Protein AF-A0A1A8NTI4-F1 (afdb_monomer)

Organism: NCBI:txid451742

Solvent-accessible surface area (backbone atoms only — not comparable to full-atom values): 4022 Å² total; per-residue (Å²): 120,66,67,65,51,53,55,49,50,57,54,52,51,50,50,59,32,46,48,48,68,38,49,67,56,101,88,51,63,54,100,57,77,83,74,46,90,89,71,42,97,63,88,66,49,58,84,82,35,72,71,46,49,52,50,50,50,66,74,68,55,84,127

Nearest PDB structures (foldseek):
  5z96-assembly1_D  TM=3.101E-01  e=9.690E+00  Mus musculus

Structure (mmCIF, N/CA/C/O backbone):
data_AF-A0A1A8NTI4-F1
#
_entry.id   AF-A0A1A8NTI4-F1
#
loop_
_atom_site.group_PDB
_atom_site.id
_atom_site.type_symbol
_atom_site.label_atom_id
_atom_site.label_alt_id
_atom_site.label_comp_id
_atom_site.label_asym_id
_atom_site.label_entity_id
_atom_site.label_seq_id
_atom_site.pdbx_PDB_ins_code
_atom_site.Cartn_x
_atom_site.Cartn_y
_atom_site.Cartn_z
_atom_site.occupancy
_atom_site.B_iso_or_equiv
_atom_site.auth_seq_id
_atom_site.auth_comp_id
_atom_site.auth_asym_id
_atom_site.auth_atom_id
_atom_site.pdbx_PDB_model_num
ATOM 1 N N . LYS A 1 1 ? 15.029 -2.219 -20.622 1.00 51.25 1 LYS A N 1
ATOM 2 C CA . LYS A 1 1 ? 13.776 -1.425 -20.485 1.00 51.25 1 LYS A CA 1
ATOM 3 C C . LYS A 1 1 ? 12.747 -2.076 -19.548 1.00 51.25 1 LYS A C 1
ATOM 5 O O . LYS A 1 1 ? 12.235 -1.358 -18.708 1.00 51.25 1 LYS A O 1
ATOM 10 N N . ALA A 1 2 ? 12.475 -3.388 -19.623 1.00 59.53 2 ALA A N 1
ATOM 11 C CA . ALA A 1 2 ? 11.589 -4.072 -18.660 1.00 59.53 2 ALA A CA 1
ATOM 12 C C . ALA A 1 2 ? 12.168 -4.118 -17.228 1.00 59.53 2 ALA A C 1
ATOM 14 O O . ALA A 1 2 ? 11.505 -3.720 -16.282 1.00 59.53 2 ALA A O 1
ATOM 15 N N . GLN A 1 3 ? 13.457 -4.444 -17.104 1.00 61.16 3 GLN A N 1
ATOM 16 C CA . GLN A 1 3 ? 14.146 -4.636 -15.820 1.00 61.16 3 GLN A CA 1
ATOM 17 C C . GLN A 1 3 ? 14.099 -3.419 -14.872 1.00 61.16 3 GLN A C 1
ATOM 19 O O . GLN A 1 3 ? 13.835 -3.573 -13.688 1.00 61.16 3 GLN A O 1
ATOM 24 N N . HIS A 1 4 ? 14.272 -2.196 -15.391 1.00 67.19 4 HIS A N 1
ATOM 25 C CA . HIS A 1 4 ? 14.157 -0.969 -14.585 1.00 67.19 4 HIS A CA 1
ATOM 26 C C . HIS A 1 4 ? 12.731 -0.724 -14.080 1.00 67.19 4 HIS A C 1
ATOM 28 O O . HIS A 1 4 ? 12.546 -0.183 -12.995 1.00 67.19 4 HIS A O 1
ATOM 34 N N . ARG A 1 5 ? 11.719 -1.109 -14.864 1.00 69.75 5 ARG A N 1
ATOM 35 C CA . ARG A 1 5 ? 10.314 -0.941 -14.486 1.00 69.75 5 ARG A CA 1
ATOM 36 C C . ARG A 1 5 ? 9.909 -1.959 -13.429 1.00 69.75 5 ARG A C 1
ATOM 38 O O . ARG A 1 5 ? 9.171 -1.616 -12.517 1.00 69.75 5 ARG A O 1
ATOM 45 N N . ASP A 1 6 ? 10.407 -3.182 -13.543 1.00 75.94 6 ASP A N 1
ATOM 46 C CA . ASP A 1 6 ? 10.114 -4.234 -12.575 1.00 75.94 6 ASP A CA 1
ATOM 47 C C . ASP A 1 6 ? 10.759 -3.904 -11.219 1.00 75.94 6 ASP A C 1
ATOM 49 O O . ASP A 1 6 ? 10.082 -3.980 -10.199 1.00 75.94 6 ASP A O 1
ATOM 53 N N . MET A 1 7 ? 11.996 -3.384 -11.213 1.00 75.50 7 MET A N 1
ATOM 54 C CA . MET A 1 7 ? 12.634 -2.856 -9.995 1.00 75.50 7 MET A CA 1
ATOM 55 C C . MET A 1 7 ? 11.890 -1.649 -9.404 1.00 75.50 7 MET A C 1
ATOM 57 O O . MET A 1 7 ? 11.732 -1.558 -8.189 1.00 75.50 7 MET A O 1
ATOM 61 N N . PHE A 1 8 ? 11.419 -0.723 -10.248 1.00 79.06 8 PHE A N 1
ATOM 62 C CA . PHE A 1 8 ? 10.626 0.425 -9.799 1.00 79.06 8 PHE A CA 1
ATOM 63 C C . PHE A 1 8 ? 9.318 -0.029 -9.141 1.00 79.06 8 PHE A C 1
ATOM 65 O O . PHE A 1 8 ? 9.004 0.399 -8.034 1.00 79.06 8 PHE A O 1
ATOM 72 N N . ASN A 1 9 ? 8.585 -0.937 -9.787 1.00 82.25 9 ASN A N 1
ATOM 73 C CA . ASN A 1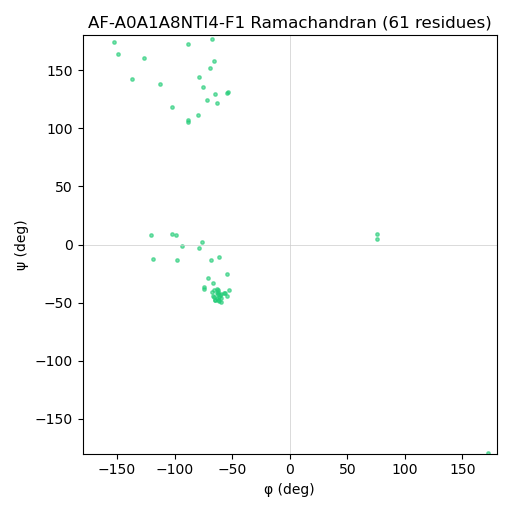 9 ? 7.334 -1.469 -9.257 1.00 82.25 9 ASN A CA 1
ATOM 74 C C . ASN A 1 9 ? 7.549 -2.226 -7.940 1.00 82.25 9 ASN A C 1
ATOM 76 O O . ASN A 1 9 ? 6.771 -2.033 -7.011 1.00 82.25 9 ASN A O 1
ATOM 80 N N . ASP A 1 10 ? 8.603 -3.040 -7.835 1.00 83.44 10 ASP A N 1
ATOM 81 C CA . ASP A 1 10 ? 8.901 -3.798 -6.616 1.00 83.44 10 ASP A CA 1
ATOM 82 C C . ASP A 1 10 ? 9.207 -2.878 -5.420 1.00 83.44 10 ASP A C 1
ATOM 84 O O . ASP A 1 10 ? 8.740 -3.144 -4.310 1.00 83.44 10 ASP A O 1
ATOM 88 N N . MET A 1 11 ? 9.908 -1.758 -5.642 1.00 84.75 11 MET A N 1
ATOM 89 C CA . MET A 1 11 ? 10.160 -0.757 -4.597 1.00 84.75 11 MET A CA 1
ATOM 90 C C . MET A 1 11 ? 8.861 -0.095 -4.116 1.00 84.75 11 MET A C 1
ATOM 92 O O . MET A 1 11 ? 8.597 -0.038 -2.914 1.00 84.75 11 MET A O 1
ATOM 96 N N . TRP A 1 12 ? 8.009 0.350 -5.041 1.00 89.19 12 TRP A N 1
ATOM 97 C CA . TRP A 1 12 ? 6.758 1.031 -4.690 1.00 89.19 12 TRP A CA 1
ATOM 98 C C . TRP A 1 12 ? 5.705 0.108 -4.076 1.00 89.19 12 TRP A C 1
ATOM 100 O O . TRP A 1 12 ? 4.923 0.544 -3.229 1.00 89.19 12 TRP A O 1
ATOM 110 N N . VAL A 1 13 ? 5.711 -1.179 -4.432 1.00 90.25 13 VAL A N 1
ATOM 111 C CA . VAL A 1 13 ? 4.931 -2.198 -3.716 1.00 90.25 13 VAL A CA 1
ATOM 112 C C . VAL A 1 13 ? 5.368 -2.253 -2.251 1.00 90.25 13 VAL A C 1
ATOM 114 O O . VAL A 1 13 ? 4.512 -2.199 -1.371 1.00 90.25 13 VAL A O 1
ATOM 117 N N . GLY A 1 14 ? 6.675 -2.263 -1.972 1.00 91.31 14 GLY A N 1
ATOM 118 C CA . GLY A 1 14 ? 7.189 -2.204 -0.599 1.00 91.31 14 GLY A CA 1
ATOM 119 C C . GLY A 1 14 ? 6.692 -0.978 0.176 1.00 91.31 14 GLY A C 1
ATOM 120 O O . GLY A 1 14 ? 6.268 -1.107 1.322 1.00 91.31 14 GLY A O 1
ATOM 121 N N . VAL A 1 15 ? 6.647 0.196 -0.467 1.00 90.31 15 VAL A N 1
ATOM 122 C CA . VAL A 1 15 ? 6.116 1.433 0.137 1.00 90.31 15 VAL A CA 1
ATOM 123 C C . VAL A 1 15 ? 4.634 1.301 0.507 1.00 90.31 15 VAL A C 1
ATOM 125 O O . VAL A 1 15 ? 4.264 1.669 1.619 1.00 90.31 15 VAL A O 1
ATOM 128 N N . LEU A 1 16 ? 3.789 0.741 -0.369 1.00 92.38 16 LEU A N 1
ATOM 129 C CA . LEU A 1 16 ? 2.361 0.513 -0.075 1.00 92.38 16 LEU A CA 1
ATOM 130 C C . LEU A 1 16 ? 2.146 -0.390 1.138 1.00 92.38 16 LEU A C 1
ATOM 132 O O . LEU A 1 16 ? 1.282 -0.134 1.978 1.00 92.38 16 LEU A O 1
ATOM 136 N N . HIS A 1 17 ? 2.933 -1.458 1.219 1.00 91.75 17 HIS A N 1
ATOM 137 C CA . HIS A 1 17 ? 2.894 -2.365 2.353 1.00 91.75 17 HIS A CA 1
ATOM 138 C C . HIS A 1 17 ? 3.349 -1.645 3.631 1.00 91.75 17 HIS A C 1
ATOM 140 O O . HIS A 1 17 ? 2.620 -1.645 4.622 1.00 91.75 17 HIS A O 1
ATOM 146 N N . HIS A 1 18 ? 4.469 -0.923 3.578 1.00 90.38 18 HIS A N 1
ATOM 147 C CA . HIS A 1 18 ? 5.022 -0.217 4.730 1.00 90.38 18 HIS A CA 1
ATOM 148 C C . HIS A 1 18 ? 4.058 0.827 5.317 1.00 90.38 18 HIS A C 1
ATOM 150 O O . HIS A 1 18 ? 3.789 0.803 6.516 1.00 90.38 18 HIS A O 1
ATOM 156 N N . VAL A 1 19 ? 3.476 1.707 4.490 1.00 89.25 19 VAL A N 1
ATOM 157 C CA . VAL A 1 19 ? 2.572 2.770 4.982 1.00 89.25 19 VAL A CA 1
ATOM 158 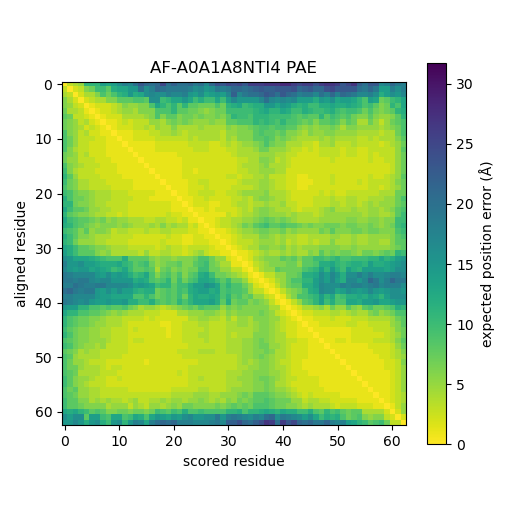C C . VAL A 1 19 ? 1.249 2.236 5.537 1.00 89.25 19 VAL A C 1
ATOM 160 O O . VAL A 1 19 ? 0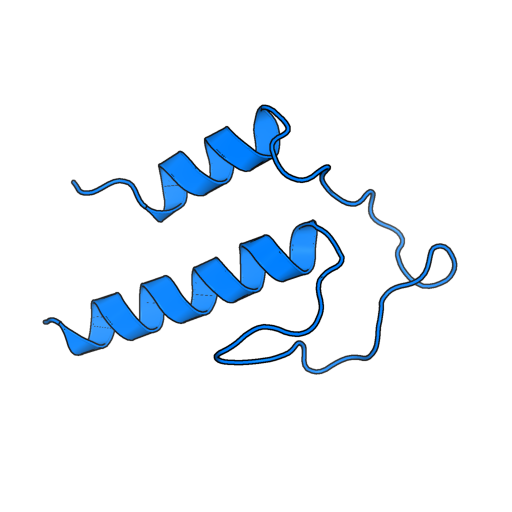.530 2.976 6.200 1.00 89.25 19 VAL A O 1
ATOM 163 N N . THR A 1 20 ? 0.930 0.963 5.285 1.00 90.19 20 THR A N 1
ATOM 164 C CA . THR A 1 20 ? -0.239 0.266 5.846 1.00 90.19 20 THR A CA 1
ATOM 165 C C . THR A 1 20 ? 0.118 -0.666 7.011 1.00 90.19 20 THR A C 1
ATOM 167 O O . THR A 1 20 ? -0.722 -1.448 7.454 1.00 90.19 20 THR A O 1
ATOM 170 N N . GLY A 1 21 ? 1.360 -0.612 7.507 1.00 88.25 21 GLY A N 1
ATOM 171 C CA . GLY A 1 21 ? 1.846 -1.450 8.610 1.00 88.25 21 GLY A CA 1
ATOM 172 C C . GLY A 1 21 ? 2.149 -2.901 8.224 1.00 88.25 21 GLY A C 1
ATOM 173 O O . GLY A 1 21 ? 2.392 -3.740 9.089 1.00 88.25 21 GLY A O 1
ATOM 174 N N . LYS A 1 22 ? 2.140 -3.239 6.930 1.00 88.69 22 LYS A N 1
ATOM 175 C CA . LYS A 1 22 ? 2.554 -4.558 6.440 1.00 88.69 22 LYS A CA 1
ATOM 176 C C . LYS A 1 22 ? 4.057 -4.537 6.186 1.00 88.69 22 LYS A C 1
ATOM 178 O O . LYS A 1 22 ? 4.520 -3.961 5.210 1.00 88.69 22 LYS A O 1
ATOM 183 N N . HIS A 1 23 ? 4.820 -5.197 7.047 1.00 89.19 23 HIS A N 1
ATOM 184 C CA . HIS A 1 23 ? 6.284 -5.213 6.948 1.00 89.19 23 HIS A CA 1
ATOM 185 C C . HIS A 1 23 ? 6.847 -6.405 6.164 1.00 89.19 23 HIS A C 1
ATOM 187 O O . HIS A 1 23 ? 8.055 -6.471 5.967 1.00 89.19 23 HIS A O 1
ATOM 193 N N . GLU A 1 24 ? 5.994 -7.308 5.675 1.00 90.31 24 GLU A N 1
ATOM 194 C CA . GLU A 1 24 ? 6.370 -8.469 4.859 1.00 90.31 24 GLU A CA 1
ATOM 195 C C . GLU A 1 24 ? 5.398 -8.644 3.678 1.00 90.31 24 GLU A C 1
ATOM 197 O O . GLU A 1 24 ? 4.191 -8.409 3.805 1.00 90.31 24 GLU A O 1
ATOM 202 N N . TRP A 1 25 ? 5.923 -9.043 2.515 1.00 90.38 25 TRP A N 1
ATOM 203 C CA . TRP A 1 25 ? 5.164 -9.333 1.293 1.00 90.38 25 TRP A CA 1
ATOM 204 C C . TRP A 1 25 ? 5.900 -10.355 0.412 1.00 90.38 25 TRP A C 1
ATOM 206 O O . TRP A 1 25 ? 7.039 -10.732 0.668 1.00 90.38 25 TRP A O 1
ATOM 216 N N . THR A 1 26 ? 5.265 -10.801 -0.675 1.00 86.75 26 THR A N 1
ATOM 217 C CA . THR A 1 26 ? 5.755 -11.902 -1.531 1.00 86.75 26 THR A CA 1
ATOM 218 C C . THR A 1 26 ? 7.181 -11.723 -2.065 1.00 86.75 26 THR A C 1
ATOM 220 O O . THR A 1 26 ? 7.837 -12.709 -2.386 1.00 86.75 26 THR A O 1
ATOM 223 N N . ARG A 1 27 ? 7.667 -10.482 -2.195 1.00 85.38 27 ARG A N 1
ATOM 224 C CA . ARG A 1 27 ? 8.972 -10.169 -2.803 1.00 85.38 27 ARG A CA 1
ATOM 225 C C . ARG A 1 27 ? 9.931 -9.438 -1.861 1.00 85.38 27 ARG A C 1
ATOM 227 O O . ARG A 1 27 ? 10.972 -8.986 -2.324 1.00 85.38 27 ARG A O 1
ATOM 234 N N . GLY A 1 28 ? 9.603 -9.290 -0.577 1.00 88.75 28 GLY A N 1
ATOM 235 C CA . GLY A 1 28 ? 10.460 -8.541 0.337 1.00 88.75 28 GLY A CA 1
ATOM 236 C C . GLY A 1 28 ? 9.866 -8.300 1.718 1.00 88.75 28 GLY A C 1
ATOM 237 O O . GLY A 1 28 ? 8.761 -8.735 2.038 1.00 88.75 28 GLY A O 1
ATOM 238 N N . LYS A 1 29 ? 10.646 -7.601 2.536 1.00 91.19 29 LYS A N 1
ATOM 239 C CA . LYS A 1 29 ? 10.276 -7.149 3.874 1.00 91.19 29 LYS A CA 1
ATOM 240 C C . LYS A 1 29 ? 10.988 -5.839 4.198 1.00 91.19 29 LYS A C 1
ATOM 242 O O . LYS A 1 29 ? 11.949 -5.486 3.518 1.00 91.19 29 LYS A O 1
ATOM 247 N N . CYS A 1 30 ? 10.530 -5.130 5.223 1.00 89.31 30 CYS A N 1
ATOM 248 C CA . CYS A 1 30 ? 11.269 -3.996 5.773 1.00 89.31 30 CYS A CA 1
ATOM 249 C C . CYS A 1 30 ? 12.549 -4.468 6.488 1.00 89.31 30 CYS A C 1
ATOM 251 O O . CYS A 1 30 ? 12.588 -5.561 7.053 1.00 89.31 30 CYS A O 1
ATOM 253 N N . ASP A 1 31 ? 13.570 -3.608 6.527 1.00 87.62 31 ASP A N 1
ATOM 254 C CA . ASP A 1 31 ? 14.835 -3.867 7.242 1.00 87.62 31 ASP A CA 1
ATOM 255 C C . ASP A 1 31 ? 14.718 -3.702 8.768 1.00 87.62 31 ASP A C 1
ATOM 257 O O . ASP A 1 31 ? 15.690 -3.849 9.508 1.00 87.62 31 ASP A O 1
ATOM 261 N N . HIS A 1 32 ? 13.517 -3.402 9.251 1.00 83.88 32 HIS A N 1
ATOM 262 C CA . HIS A 1 32 ? 13.184 -3.283 10.660 1.00 83.88 32 HIS A CA 1
ATOM 263 C C . HIS A 1 32 ? 11.988 -4.181 10.999 1.00 83.88 32 HIS A C 1
ATOM 265 O O . HIS A 1 32 ? 11.226 -4.591 10.119 1.00 83.88 32 HIS A O 1
ATOM 271 N N . GLY A 1 33 ? 11.824 -4.479 12.290 1.00 74.88 33 GLY A N 1
ATOM 272 C CA . GLY A 1 33 ? 10.679 -5.235 12.800 1.00 74.88 33 GLY A CA 1
ATOM 273 C C . GLY A 1 33 ? 9.350 -4.474 12.675 1.00 74.88 33 GLY A C 1
ATOM 274 O O . GLY A 1 33 ? 9.337 -3.322 12.232 1.00 74.88 33 GLY A O 1
ATOM 275 N N . PRO A 1 34 ? 8.224 -5.100 13.057 1.00 72.38 34 PRO A N 1
ATOM 276 C CA . PRO A 1 34 ? 6.915 -4.458 13.030 1.00 72.38 34 PRO A CA 1
ATOM 277 C C . PRO A 1 34 ? 6.928 -3.132 13.791 1.00 72.38 34 PRO A C 1
ATOM 279 O O . PRO A 1 34 ? 7.412 -3.079 14.921 1.00 72.38 34 PRO A O 1
ATOM 282 N N . LEU A 1 35 ? 6.398 -2.078 13.172 1.00 73.19 35 LEU A N 1
ATOM 283 C CA . LEU A 1 35 ? 6.127 -0.836 13.881 1.00 73.19 35 LEU A CA 1
ATOM 284 C C . LEU A 1 35 ? 4.817 -1.012 14.648 1.00 73.19 35 LEU A C 1
ATOM 286 O O . LEU A 1 35 ? 3.748 -1.150 14.054 1.00 73.19 35 LEU A O 1
ATOM 290 N N . ASP A 1 36 ? 4.905 -1.059 15.968 1.00 67.38 36 ASP A N 1
ATOM 291 C CA . ASP A 1 36 ? 3.744 -1.020 16.848 1.00 67.38 36 ASP A CA 1
ATOM 292 C C . ASP A 1 36 ? 3.368 0.431 17.198 1.00 67.38 36 ASP A C 1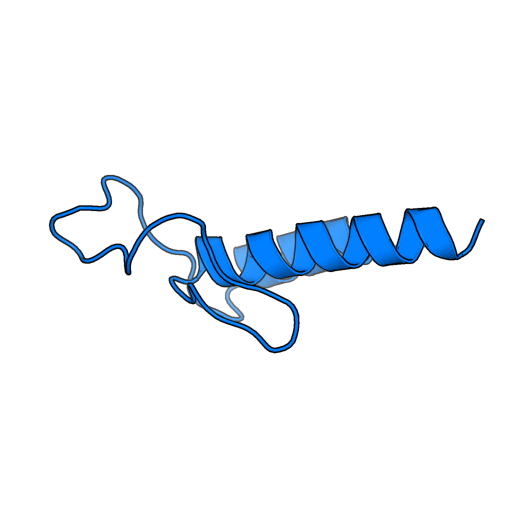
ATOM 294 O O . ASP A 1 36 ? 4.081 1.391 16.889 1.00 67.38 36 ASP A O 1
ATOM 298 N N . ALA A 1 37 ? 2.231 0.602 17.876 1.00 61.53 37 ALA A N 1
ATOM 299 C CA . ALA A 1 37 ? 1.757 1.911 18.328 1.00 61.53 37 ALA A CA 1
ATOM 300 C C . ALA A 1 37 ? 2.717 2.612 19.314 1.00 61.53 37 ALA A C 1
ATOM 302 O O . ALA A 1 37 ? 2.514 3.781 19.624 1.00 61.53 37 ALA A O 1
ATOM 303 N N . THR A 1 38 ? 3.738 1.911 19.821 1.00 62.91 38 THR A N 1
ATOM 304 C CA . THR A 1 38 ? 4.754 2.462 20.729 1.00 62.91 38 THR A CA 1
ATOM 305 C C . THR A 1 38 ? 6.049 2.862 20.022 1.00 62.91 38 THR A C 1
ATOM 307 O O . THR A 1 38 ? 6.863 3.571 20.607 1.00 62.91 38 THR A O 1
ATOM 310 N N . THR A 1 39 ? 6.240 2.436 18.772 1.00 67.75 39 THR A N 1
ATOM 311 C CA . THR A 1 39 ? 7.469 2.635 17.985 1.00 67.75 39 THR A CA 1
ATOM 312 C C . THR A 1 39 ? 7.249 3.450 16.711 1.00 67.75 39 THR A C 1
ATOM 314 O O . THR A 1 39 ? 8.222 3.898 16.104 1.00 67.75 39 THR A O 1
ATOM 317 N N . SER A 1 40 ? 5.995 3.673 16.302 1.00 70.62 40 SER A N 1
ATOM 318 C CA . SER A 1 40 ? 5.653 4.578 15.202 1.00 70.62 40 SER A CA 1
ATOM 319 C C . SER A 1 40 ? 5.117 5.911 15.706 1.00 70.62 40 SER A C 1
ATOM 321 O O . SER A 1 40 ? 4.016 5.985 16.244 1.00 70.62 40 SER A O 1
ATOM 323 N N . ASP A 1 41 ? 5.827 6.990 15.385 1.00 75.12 41 ASP A N 1
ATOM 324 C CA . ASP A 1 41 ? 5.335 8.360 15.588 1.00 75.12 41 ASP A CA 1
ATOM 32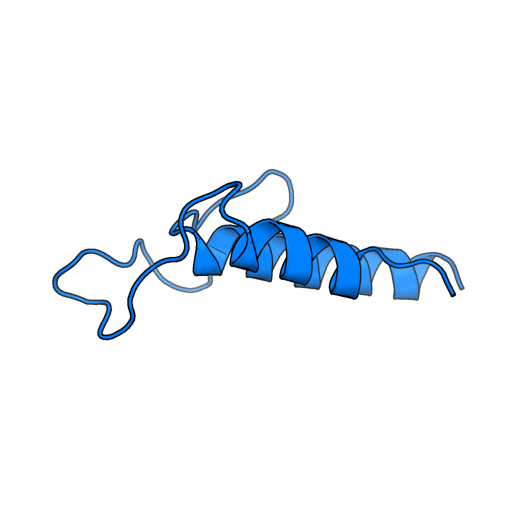5 C C . ASP A 1 41 ? 4.341 8.796 14.494 1.00 75.12 41 ASP A C 1
ATOM 327 O O . ASP A 1 41 ? 3.845 9.924 14.499 1.00 75.12 41 ASP A O 1
ATOM 331 N N . LYS A 1 42 ? 4.106 7.939 13.490 1.00 80.56 42 LYS A N 1
ATOM 332 C CA . LYS A 1 42 ? 3.304 8.254 12.305 1.00 80.56 42 LYS A CA 1
ATOM 333 C C . LYS A 1 42 ? 2.023 7.436 12.275 1.00 80.56 42 LYS A C 1
ATOM 335 O O . LYS A 1 42 ? 2.038 6.227 12.512 1.00 80.56 42 LYS A O 1
ATOM 340 N N . GLU A 1 43 ? 0.936 8.103 11.903 1.00 85.12 43 GLU A N 1
ATOM 341 C CA . GLU A 1 43 ? -0.336 7.456 11.603 1.00 85.12 43 GLU A CA 1
ATOM 342 C C . GLU A 1 43 ? -0.193 6.566 10.361 1.00 85.12 43 GLU A C 1
ATOM 344 O O . GLU A 1 43 ? 0.325 6.991 9.322 1.00 85.12 43 GLU A O 1
ATOM 349 N N . LEU A 1 44 ? -0.640 5.317 10.484 1.00 86.69 44 LEU A N 1
ATOM 350 C CA . LEU A 1 44 ? -0.671 4.373 9.375 1.00 86.69 44 LEU A CA 1
ATOM 351 C C . LEU A 1 44 ? -1.866 4.659 8.472 1.00 86.69 44 LEU A C 1
ATOM 353 O O . LEU A 1 44 ? -2.963 4.986 8.921 1.00 86.69 44 LEU A O 1
ATOM 357 N N . MET A 1 45 ? -1.669 4.465 7.176 1.00 90.94 45 MET A N 1
ATOM 358 C CA . MET A 1 45 ? -2.733 4.605 6.201 1.00 90.94 45 MET A CA 1
ATOM 359 C C . MET A 1 45 ? -3.667 3.395 6.255 1.00 90.94 45 MET A C 1
ATOM 361 O O . MET A 1 45 ? -3.224 2.247 6.260 1.00 90.94 45 MET A O 1
ATOM 365 N N . VAL A 1 46 ? -4.977 3.640 6.224 1.00 92.19 46 VAL A N 1
ATOM 366 C CA . VAL A 1 46 ? -5.969 2.563 6.131 1.00 92.19 46 VAL A CA 1
ATOM 367 C C . VAL A 1 46 ? -5.939 1.968 4.714 1.00 92.19 46 VAL A C 1
ATOM 369 O O . VAL A 1 46 ? -6.120 2.717 3.744 1.00 92.19 46 V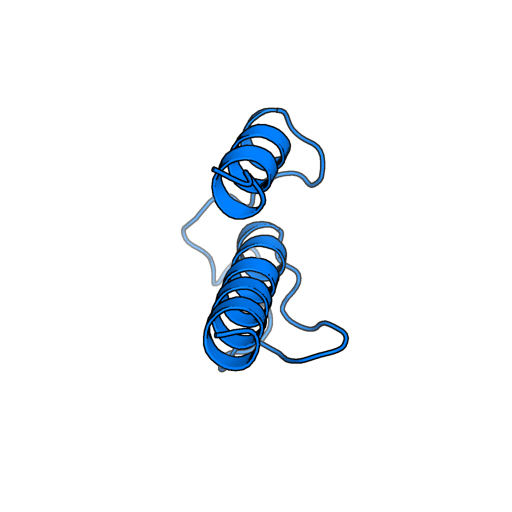AL A O 1
ATOM 372 N N . PRO A 1 47 ? -5.735 0.644 4.548 1.00 91.38 47 PRO A N 1
ATOM 373 C CA . PRO A 1 47 ? -5.797 -0.004 3.241 1.00 91.38 47 PRO A CA 1
ATOM 374 C C . PRO A 1 47 ? -7.127 0.272 2.533 1.00 91.38 47 PRO A C 1
ATOM 376 O O . PRO A 1 47 ? -8.192 0.089 3.113 1.00 91.38 47 PRO A O 1
ATOM 379 N N . GLY A 1 48 ? -7.062 0.704 1.274 1.00 91.44 48 GLY A N 1
ATOM 380 C CA . GLY A 1 48 ? -8.252 1.026 0.473 1.00 91.44 48 GLY A CA 1
ATOM 381 C C . GLY A 1 48 ? -8.921 2.361 0.819 1.00 91.44 48 GLY A C 1
ATOM 382 O O . GLY A 1 48 ? -9.955 2.689 0.252 1.00 91.44 48 GLY A O 1
ATOM 383 N N . SER A 1 49 ? -8.349 3.158 1.724 1.00 95.38 49 SER A N 1
ATOM 384 C CA . SER A 1 49 ? -8.808 4.535 1.925 1.00 95.38 49 SER A CA 1
ATOM 385 C C . SER A 1 49 ? -8.535 5.409 0.687 1.00 95.38 49 SER A C 1
ATOM 387 O O . SER A 1 49 ? -7.611 5.113 -0.078 1.00 95.38 49 SER A O 1
ATOM 389 N N . PRO A 1 50 ? -9.258 6.530 0.495 1.00 95.69 50 PRO A N 1
ATOM 390 C CA . PRO A 1 50 ? -9.024 7.422 -0.645 1.00 95.69 50 PRO A CA 1
ATOM 391 C C . PRO A 1 50 ? -7.561 7.892 -0.807 1.00 95.69 50 PRO A C 1
ATOM 393 O O . PRO A 1 50 ? -7.074 7.910 -1.940 1.00 95.69 50 PRO A O 1
ATOM 396 N N . PRO A 1 51 ? -6.804 8.208 0.270 1.00 93.06 51 PRO A N 1
ATOM 397 C CA . PRO A 1 51 ? -5.371 8.492 0.157 1.00 93.06 51 PRO A CA 1
ATOM 398 C C . PRO A 1 51 ? -4.549 7.300 -0.354 1.00 93.06 51 PRO A C 1
ATOM 400 O O . PRO A 1 51 ? -3.645 7.481 -1.171 1.00 93.06 51 PRO A O 1
ATOM 403 N N . HIS A 1 52 ? -4.883 6.082 0.080 1.00 93.81 52 HIS A N 1
ATOM 404 C CA . HIS A 1 52 ? -4.201 4.859 -0.347 1.00 93.81 52 HIS A CA 1
ATOM 405 C C . HIS A 1 52 ? -4.427 4.580 -1.833 1.00 93.81 52 HIS A C 1
ATOM 407 O O . HIS A 1 52 ? -3.478 4.314 -2.571 1.00 93.81 52 HIS A O 1
ATOM 413 N N . GLU A 1 53 ? -5.667 4.703 -2.301 1.00 94.12 53 GLU A N 1
ATOM 414 C CA . GLU A 1 53 ? -6.000 4.525 -3.716 1.00 94.12 53 GLU A CA 1
ATOM 415 C C . GLU A 1 53 ? -5.372 5.611 -4.599 1.00 94.12 53 GLU A C 1
ATOM 417 O O . GLU A 1 53 ? -4.870 5.319 -5.687 1.00 94.12 53 GLU A O 1
ATOM 422 N N . ALA A 1 54 ? -5.344 6.865 -4.135 1.00 93.19 54 ALA A N 1
ATOM 423 C CA . ALA A 1 54 ? -4.666 7.950 -4.840 1.00 93.19 54 ALA A CA 1
ATOM 424 C C . ALA A 1 54 ? -3.166 7.662 -5.002 1.00 93.19 54 ALA A C 1
ATOM 426 O O . ALA A 1 54 ? -2.621 7.827 -6.097 1.00 93.19 54 ALA A O 1
ATOM 427 N N . LEU A 1 55 ? -2.515 7.163 -3.948 1.00 91.19 55 LEU A N 1
ATOM 428 C CA . LEU A 1 55 ? -1.111 6.771 -3.987 1.00 91.19 55 LEU A CA 1
ATOM 429 C C . LEU A 1 55 ? -0.883 5.624 -4.985 1.00 91.19 55 LEU A C 1
ATOM 431 O O . LEU A 1 55 ? -0.019 5.737 -5.857 1.00 91.19 55 LEU A O 1
ATOM 435 N N . GLN A 1 56 ? -1.700 4.563 -4.936 1.00 91.69 56 GLN A N 1
ATOM 436 C CA . GLN A 1 56 ? -1.656 3.461 -5.909 1.00 91.69 56 GLN A CA 1
ATOM 437 C C . GLN A 1 56 ? -1.785 3.965 -7.350 1.00 91.69 56 GLN A C 1
ATOM 439 O O . GLN A 1 56 ? -1.019 3.556 -8.223 1.00 91.69 56 GLN A O 1
ATOM 444 N N . ARG A 1 57 ? -2.721 4.888 -7.603 1.00 90.88 57 ARG A N 1
ATOM 445 C CA . ARG A 1 57 ? -2.912 5.482 -8.930 1.00 90.88 57 ARG A CA 1
ATOM 446 C C . ARG A 1 57 ? -1.688 6.250 -9.391 1.00 90.88 57 ARG A C 1
ATOM 448 O O . ARG A 1 57 ? -1.357 6.131 -10.559 1.00 90.88 57 ARG A O 1
ATOM 455 N N . ILE A 1 58 ? -1.021 7.008 -8.520 1.00 88.12 58 I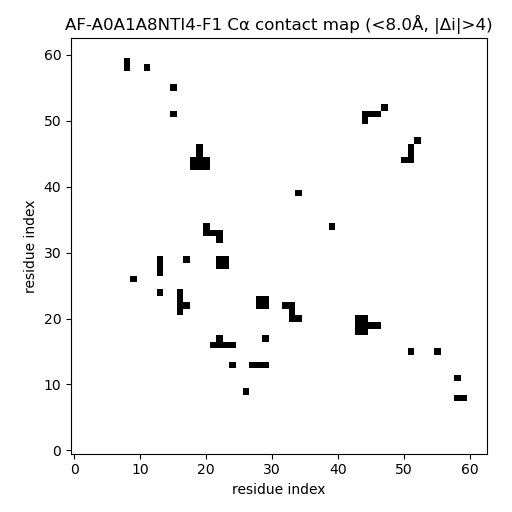LE A N 1
ATOM 456 C CA . ILE A 1 58 ? 0.212 7.731 -8.869 1.00 88.12 58 ILE A CA 1
ATOM 457 C C . ILE A 1 58 ? 1.320 6.746 -9.255 1.00 88.12 58 ILE A C 1
ATOM 459 O O . ILE A 1 58 ? 1.970 6.934 -10.281 1.00 88.12 58 ILE A O 1
ATOM 463 N N . MET A 1 59 ? 1.508 5.685 -8.470 1.00 83.75 59 MET A N 1
ATOM 464 C CA . MET A 1 59 ? 2.621 4.745 -8.649 1.00 83.75 59 MET A CA 1
ATOM 465 C C . MET A 1 59 ? 2.437 3.807 -9.843 1.00 83.75 59 MET A C 1
ATOM 467 O O . MET A 1 59 ? 3.404 3.504 -10.539 1.00 83.75 59 MET A O 1
ATOM 471 N N . PHE A 1 60 ? 1.204 3.371 -10.111 1.00 81.62 60 PHE A N 1
ATOM 472 C CA . PHE A 1 60 ? 0.895 2.464 -11.220 1.00 81.62 60 PHE A CA 1
ATOM 473 C C . PHE A 1 60 ? 0.345 3.175 -12.461 1.00 81.62 60 PHE A C 1
ATOM 475 O O . PHE A 1 60 ? -0.077 2.504 -13.410 1.00 81.62 60 PHE A O 1
ATOM 482 N N . ASN A 1 61 ? 0.350 4.514 -12.492 1.00 81.75 61 ASN A N 1
ATOM 483 C CA . ASN A 1 61 ? -0.053 5.245 -13.688 1.00 81.75 61 ASN A CA 1
ATOM 484 C C . ASN A 1 61 ? 0.914 4.935 -14.834 1.0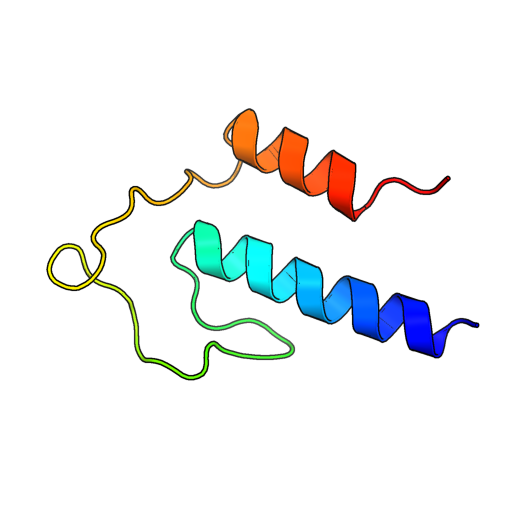0 81.75 61 ASN A C 1
ATOM 486 O O . ASN A 1 61 ? 2.112 5.204 -14.743 1.00 81.75 61 ASN A O 1
ATOM 490 N N . ARG A 1 62 ? 0.389 4.411 -15.942 1.00 60.81 62 ARG A N 1
ATOM 491 C CA . ARG A 1 62 ? 1.151 4.284 -17.184 1.00 60.81 62 ARG A CA 1
ATOM 492 C C . ARG A 1 62 ? 0.969 5.579 -17.968 1.00 60.81 62 ARG A C 1
ATOM 494 O O . ARG A 1 62 ? -0.103 5.800 -18.523 1.00 60.81 62 ARG A O 1
ATOM 501 N N . ARG A 1 63 ? 1.995 6.427 -17.986 1.00 58.53 63 ARG A N 1
ATOM 502 C CA . ARG A 1 63 ? 2.156 7.445 -19.031 1.00 58.53 63 ARG A CA 1
ATOM 503 C C . ARG A 1 63 ? 2.978 6.877 -20.177 1.00 58.53 63 ARG A C 1
ATOM 505 O O . ARG A 1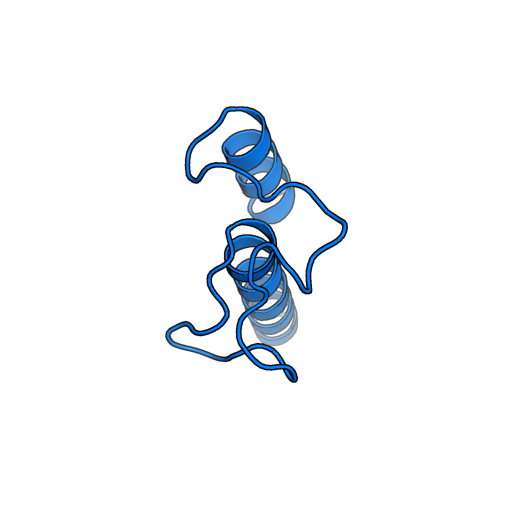 63 ? 3.913 6.096 -19.884 1.00 58.53 63 ARG A O 1
#

Mean predicted aligned error: 6.19 Å

Radius of gyration: 12.97 Å; Cα contacts (8 Å, |Δi|>4): 39; chains: 1; bounding box: 24×20×41 Å

Secondary structure (DSSP, 8-state):
-HHHHHHHHHHHHHHHHHHTT--EETTEE-SS----TTT--SPPPPTTSHHHHHHHHHHH---

Foldseek 3Di:
DVVVLVVLLVVLVCVLCVLQQNQDDPRHGDPDDGQDPVRDPDDRDHPPPPVSVVSVCVSPPDD

pLDDT: mean 82.57, std 11.07, range [51.25, 95.69]

Sequence (63 aa):
KAQHRDMFNDMWVGVLHHVTGKHEWTRGKCDHGPLDATTSDKELMVPGSPPHEALQRIMFNRR